Protein AF-A0A2N7YLY5-F1 (afdb_monomer)

pLDDT: mean 91.02, std 7.28, range [43.31, 96.06]

Solvent-accessible surface area (backbone atoms only — not comparable to full-atom values): 5440 Å² total; per-residue (Å²): 89,12,25,44,55,91,45,40,65,61,50,54,52,46,53,52,55,46,28,53,77,50,72,49,82,67,73,47,72,49,69,55,76,67,44,80,38,78,87,44,92,73,58,46,49,31,28,36,42,49,76,46,80,65,53,82,39,96,83,72,39,61,45,75,66,55,44,52,30,58,68,46,38,61,62,52,42,54,55,52,33,56,76,70,72,55,57,78,72,37,80,82,130

Foldseek 3Di:
DKFAPVCVVVLVVLLVVLCVVLVQDDKDKDKDDWDWDVVDVNTGIIIDIDIDGFAPDPVRHHDPSRVVSVVCSVVVSVVVCVVVVIDDPDDDD

Structure (mmCIF, N/CA/C/O backbone):
data_AF-A0A2N7YLY5-F1
#
_entry.id   AF-A0A2N7YLY5-F1
#
loop_
_atom_site.group_PDB
_atom_site.id
_atom_site.type_symbol
_atom_site.label_atom_id
_atom_site.label_alt_id
_atom_site.label_comp_id
_atom_site.label_asym_id
_atom_site.label_entity_id
_atom_site.label_seq_id
_atom_site.pdbx_PDB_ins_code
_atom_site.Cartn_x
_atom_site.Cartn_y
_atom_site.Cartn_z
_atom_site.occupancy
_atom_site.B_iso_or_equiv
_atom_site.auth_seq_id
_atom_site.auth_comp_id
_atom_site.auth_asym_id
_atom_site.auth_atom_id
_atom_site.pdbx_PDB_model_num
ATOM 1 N N . MET A 1 1 ? 2.760 5.240 -3.833 1.00 90.00 1 MET A N 1
ATOM 2 C CA . MET A 1 1 ? 4.017 4.482 -4.058 1.00 90.00 1 MET A CA 1
ATOM 3 C C . MET A 1 1 ? 4.046 3.975 -5.495 1.00 90.00 1 MET A C 1
ATOM 5 O O . MET A 1 1 ? 2.984 3.885 -6.094 1.00 90.00 1 MET A O 1
ATOM 9 N N . GLY A 1 2 ? 5.205 3.639 -6.058 1.00 92.81 2 GLY A N 1
ATOM 10 C CA . GLY A 1 2 ? 5.305 2.940 -7.345 1.00 92.81 2 GLY A CA 1
ATOM 11 C C . GLY A 1 2 ? 6.040 1.618 -7.172 1.00 92.81 2 GLY A C 1
ATOM 12 O O . GLY A 1 2 ? 7.064 1.582 -6.501 1.00 92.81 2 GLY A O 1
ATOM 13 N N . VAL A 1 3 ? 5.530 0.532 -7.741 1.00 94.94 3 VAL A N 1
ATOM 14 C CA . VAL A 1 3 ? 6.189 -0.786 -7.692 1.00 94.94 3 VAL A CA 1
ATOM 15 C C . VAL A 1 3 ? 6.480 -1.284 -9.095 1.00 94.94 3 VAL A C 1
ATOM 17 O O . VAL A 1 3 ? 5.875 -0.815 -10.058 1.00 94.94 3 VAL A O 1
ATOM 20 N N . ARG A 1 4 ? 7.398 -2.241 -9.217 1.00 95.00 4 ARG A N 1
ATOM 21 C CA . ARG A 1 4 ? 7.599 -2.966 -10.471 1.00 95.00 4 ARG A CA 1
ATOM 22 C C . ARG A 1 4 ? 6.295 -3.635 -10.903 1.00 95.00 4 ARG A C 1
ATOM 24 O O . ARG A 1 4 ? 5.531 -4.097 -10.057 1.00 95.00 4 ARG A O 1
ATOM 31 N N . GLU A 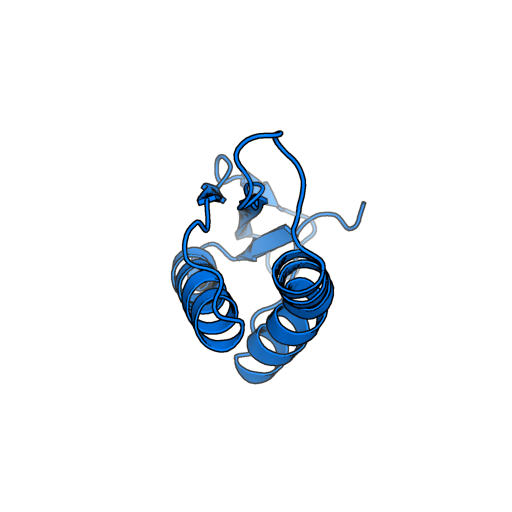1 5 ? 6.042 -3.687 -12.206 1.00 94.19 5 GLU A N 1
ATOM 32 C CA . GLU A 1 5 ? 4.823 -4.294 -12.752 1.00 94.19 5 GLU A CA 1
ATOM 33 C C . GLU A 1 5 ? 4.628 -5.746 -12.287 1.00 94.19 5 GLU A C 1
ATOM 35 O O . GLU A 1 5 ? 3.512 -6.116 -11.923 1.00 94.19 5 GLU A O 1
ATOM 40 N N . GLU A 1 6 ? 5.705 -6.533 -12.181 1.00 94.06 6 GLU A N 1
ATOM 41 C CA . GLU A 1 6 ? 5.652 -7.906 -11.663 1.00 94.06 6 GLU A CA 1
ATOM 42 C C .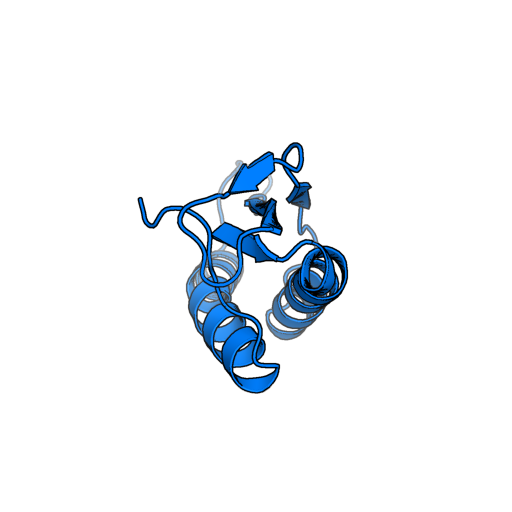 GLU A 1 6 ? 5.193 -8.011 -10.196 1.00 94.06 6 GLU A C 1
ATOM 44 O O . GLU A 1 6 ? 4.620 -9.026 -9.800 1.00 94.06 6 GLU A O 1
ATOM 49 N N . ASP A 1 7 ? 5.386 -6.955 -9.403 1.00 96.06 7 ASP A N 1
ATOM 50 C CA . ASP A 1 7 ? 5.018 -6.909 -7.987 1.00 96.06 7 ASP A CA 1
ATOM 51 C C . ASP A 1 7 ? 3.646 -6.258 -7.750 1.00 96.06 7 ASP A C 1
ATOM 53 O O . ASP A 1 7 ? 3.145 -6.278 -6.623 1.00 96.06 7 ASP A O 1
ATOM 57 N N . ALA A 1 8 ? 3.012 -5.679 -8.776 1.00 94.56 8 ALA A N 1
ATOM 58 C CA . ALA A 1 8 ? 1.824 -4.839 -8.617 1.00 94.56 8 ALA A CA 1
ATOM 59 C C . ALA A 1 8 ? 0.644 -5.581 -7.973 1.00 94.56 8 ALA A C 1
ATOM 61 O O . ALA A 1 8 ? 0.120 -5.137 -6.950 1.00 94.56 8 ALA A O 1
ATOM 62 N N . TYR A 1 9 ? 0.263 -6.741 -8.517 1.00 93.12 9 TYR A N 1
ATOM 63 C CA . TYR A 1 9 ? -0.838 -7.542 -7.970 1.00 93.12 9 TYR A CA 1
ATOM 64 C C . TYR A 1 9 ? -0.538 -8.049 -6.562 1.00 93.12 9 TYR A C 1
ATOM 66 O O . TYR A 1 9 ? -1.369 -7.925 -5.670 1.00 93.12 9 TYR A O 1
ATOM 74 N N . ARG A 1 10 ? 0.691 -8.517 -6.327 1.00 95.50 10 ARG A N 1
ATOM 75 C CA . ARG A 1 10 ? 1.112 -8.972 -5.000 1.00 95.50 10 ARG A CA 1
ATOM 76 C C . ARG A 1 10 ? 1.094 -7.836 -3.976 1.00 95.50 10 ARG A C 1
ATOM 78 O O . ARG A 1 10 ? 0.784 -8.058 -2.814 1.00 95.50 10 ARG A O 1
ATOM 85 N N . THR A 1 11 ? 1.415 -6.617 -4.397 1.00 95.88 11 THR A N 1
ATOM 86 C CA . THR A 1 11 ? 1.342 -5.428 -3.539 1.00 95.88 11 THR A CA 1
ATOM 87 C C . THR A 1 11 ? -0.106 -5.086 -3.189 1.00 95.88 11 THR A C 1
ATOM 89 O O . THR A 1 11 ? -0.381 -4.734 -2.044 1.00 95.88 11 THR A O 1
ATOM 92 N N . LEU A 1 12 ? -1.038 -5.229 -4.138 1.00 94.75 12 LEU A N 1
ATOM 93 C CA . LEU A 1 12 ? -2.471 -5.051 -3.883 1.00 94.75 12 LEU A CA 1
ATOM 94 C C . LEU A 1 12 ? -3.005 -6.089 -2.890 1.00 94.75 12 LEU A C 1
ATOM 96 O O . LEU A 1 12 ? -3.715 -5.709 -1.963 1.00 94.75 12 LEU A O 1
ATOM 100 N N . ASP A 1 13 ? -2.609 -7.358 -3.016 1.00 94.75 13 ASP A N 1
ATOM 101 C CA . ASP A 1 13 ? -2.969 -8.401 -2.044 1.00 94.75 13 ASP A CA 1
ATOM 102 C C . ASP A 1 13 ? -2.486 -8.027 -0.635 1.00 94.75 13 ASP A C 1
ATOM 104 O O . ASP A 1 13 ? -3.239 -8.097 0.334 1.00 94.75 13 ASP A O 1
ATOM 108 N N . VAL A 1 14 ? -1.257 -7.511 -0.522 1.00 95.81 14 VAL A N 1
ATOM 109 C CA . VAL A 1 14 ? -0.713 -7.032 0.756 1.00 95.81 14 VAL 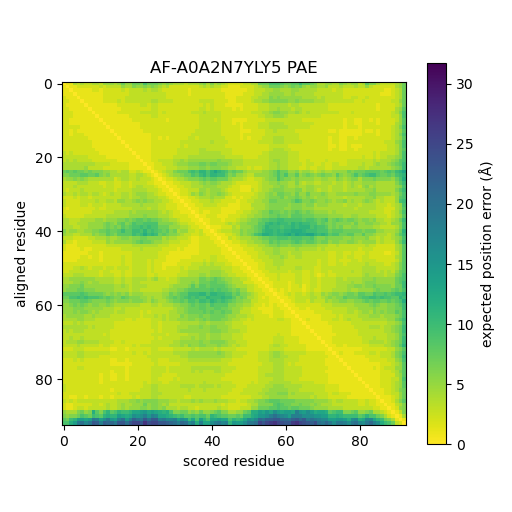A CA 1
ATOM 110 C C . VAL A 1 14 ? -1.521 -5.863 1.325 1.00 95.81 14 VAL A C 1
ATOM 112 O O . VAL A 1 14 ? -1.663 -5.769 2.545 1.00 95.81 14 VAL A O 1
ATOM 115 N N . PHE A 1 15 ? -2.069 -4.975 0.488 1.00 95.12 15 PHE A N 1
ATOM 116 C CA . PHE A 1 15 ? -2.939 -3.904 0.979 1.00 95.12 15 PHE A CA 1
ATOM 117 C C . PHE A 1 15 ? -4.175 -4.487 1.675 1.00 95.12 15 PHE A C 1
ATOM 119 O O . PHE A 1 15 ? -4.537 -4.016 2.754 1.00 95.12 15 PHE A O 1
ATOM 126 N N . PHE A 1 16 ? -4.788 -5.522 1.098 1.00 94.50 16 PHE A N 1
ATOM 127 C CA . PHE A 1 16 ? -5.937 -6.200 1.698 1.00 94.50 16 PHE A CA 1
ATOM 128 C C . P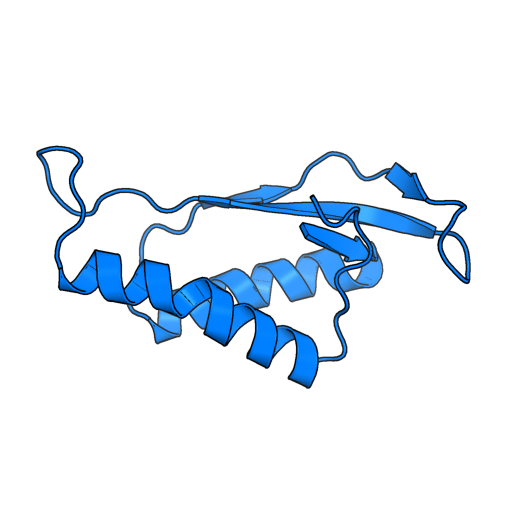HE A 1 16 ? -5.561 -6.985 2.959 1.00 94.50 16 PHE A C 1
ATOM 130 O O . PHE A 1 16 ? -6.232 -6.814 3.974 1.00 94.50 16 PHE A O 1
ATOM 137 N N . ASP A 1 17 ? -4.461 -7.744 2.948 1.00 94.69 17 ASP A N 1
ATOM 138 C CA . ASP A 1 17 ? -3.976 -8.490 4.122 1.00 94.69 17 ASP A CA 1
ATOM 139 C C . ASP A 1 17 ? -3.745 -7.562 5.326 1.00 94.69 17 ASP A C 1
ATOM 141 O O . ASP A 1 17 ? -4.149 -7.843 6.458 1.00 94.69 17 ASP A O 1
ATOM 145 N N . VAL A 1 18 ? -3.083 -6.424 5.090 1.00 95.69 18 VAL A N 1
ATOM 146 C CA . VAL A 1 18 ? -2.794 -5.448 6.147 1.00 95.69 18 VAL A CA 1
ATOM 147 C C . VAL A 1 18 ? -4.078 -4.751 6.593 1.00 95.69 18 VAL A C 1
ATOM 149 O O . VAL A 1 18 ? -4.258 -4.521 7.789 1.00 95.69 18 VAL A O 1
ATOM 152 N N . ALA A 1 19 ? -4.998 -4.436 5.680 1.00 93.44 19 ALA A N 1
ATOM 153 C CA . ALA A 1 19 ? -6.292 -3.866 6.045 1.00 93.44 19 ALA A CA 1
ATOM 154 C C . ALA A 1 19 ? -7.089 -4.820 6.948 1.00 93.44 19 ALA A C 1
ATOM 156 O O . ALA A 1 19 ? -7.552 -4.406 8.015 1.00 93.44 19 ALA A O 1
ATOM 157 N N . GLU A 1 20 ? -7.166 -6.100 6.579 1.00 92.62 20 GLU A N 1
ATOM 158 C CA . GLU A 1 20 ? -7.849 -7.140 7.348 1.00 92.62 20 GLU A CA 1
ATOM 159 C C . GLU A 1 20 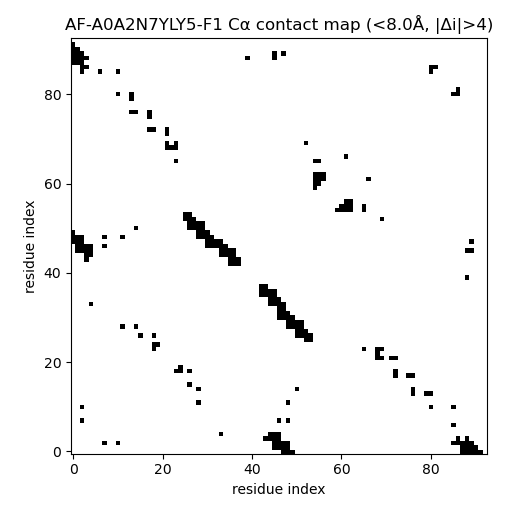? -7.238 -7.296 8.747 1.00 92.62 20 GLU A C 1
ATOM 161 O O . GLU A 1 20 ? -7.963 -7.254 9.745 1.00 92.62 20 GLU A O 1
ATOM 166 N N . ALA A 1 21 ? -5.905 -7.359 8.848 1.00 93.12 21 ALA A N 1
ATOM 167 C CA . ALA A 1 21 ? -5.198 -7.453 10.127 1.00 93.12 21 ALA A CA 1
ATOM 168 C C . ALA A 1 21 ? -5.465 -6.260 11.068 1.00 93.12 21 ALA A C 1
ATOM 170 O O . ALA A 1 21 ? -5.377 -6.398 12.289 1.00 93.12 21 ALA A O 1
ATOM 171 N N . ASN A 1 22 ? -5.816 -5.094 10.516 1.00 90.25 22 ASN A N 1
ATOM 172 C CA . ASN A 1 22 ? -6.171 -3.894 11.278 1.00 90.25 22 ASN A CA 1
ATOM 173 C C . ASN A 1 22 ? -7.689 -3.704 11.451 1.00 90.25 22 ASN A C 1
ATOM 175 O O . ASN A 1 22 ? -8.113 -2.701 12.028 1.00 90.25 22 ASN A O 1
ATOM 179 N N . GLY A 1 23 ? -8.517 -4.639 10.974 1.00 89.88 23 GLY A N 1
ATOM 180 C CA . GLY A 1 23 ? -9.978 -4.540 11.038 1.00 89.88 23 GLY A CA 1
ATOM 181 C C . GLY A 1 23 ? -10.571 -3.458 10.128 1.00 89.88 23 GLY A C 1
ATOM 182 O O . GLY A 1 23 ? -11.683 -2.987 10.375 1.00 89.88 23 GLY A O 1
ATOM 183 N N . ILE A 1 24 ? -9.840 -3.041 9.093 1.00 90.44 24 ILE A N 1
ATOM 184 C CA . ILE A 1 24 ? -10.282 -2.073 8.087 1.00 90.44 24 ILE A CA 1
ATOM 185 C C . ILE A 1 24 ? -11.069 -2.832 7.018 1.00 90.44 24 ILE A C 1
ATOM 187 O O . ILE A 1 24 ? -10.508 -3.651 6.297 1.00 90.44 24 ILE A O 1
ATOM 191 N N . LYS A 1 25 ? -12.373 -2.562 6.919 1.00 82.75 25 LYS A N 1
ATOM 192 C CA . LYS A 1 25 ? -13.268 -3.253 5.974 1.00 82.75 25 LYS A CA 1
ATOM 193 C C . LYS A 1 25 ? -13.383 -2.544 4.627 1.00 82.75 25 LYS A C 1
ATOM 195 O O . LYS A 1 25 ? -13.460 -3.200 3.597 1.00 82.75 25 LYS A O 1
ATOM 200 N N . ASP A 1 26 ? -13.353 -1.215 4.641 1.00 80.88 26 ASP A N 1
ATOM 201 C CA . ASP A 1 26 ? -13.605 -0.388 3.461 1.00 80.88 26 ASP A CA 1
ATOM 202 C C . ASP A 1 26 ? -12.298 0.171 2.896 1.00 80.88 26 ASP A C 1
ATOM 204 O O . ASP A 1 26 ? -12.016 1.372 2.946 1.00 80.88 26 ASP A O 1
ATOM 208 N N . LEU A 1 27 ? -11.474 -0.739 2.380 1.00 87.50 27 LEU A N 1
ATOM 209 C CA . LEU A 1 27 ? -10.248 -0.398 1.674 1.00 87.50 27 LEU A CA 1
ATOM 210 C C . LEU A 1 27 ? -10.558 -0.086 0.209 1.00 87.50 27 LEU A C 1
ATOM 212 O O . LEU A 1 27 ? -11.151 -0.908 -0.487 1.00 87.50 27 LEU A O 1
ATOM 216 N N . ASN A 1 28 ? -10.113 1.069 -0.282 1.00 90.06 28 ASN A N 1
ATOM 217 C CA . ASN A 1 28 ? -10.244 1.423 -1.692 1.00 90.06 28 ASN A CA 1
ATOM 218 C C . ASN A 1 28 ? -8.857 1.559 -2.339 1.00 90.06 28 ASN A C 1
ATOM 220 O O . ASN A 1 28 ? -8.311 2.670 -2.383 1.00 90.06 28 ASN A O 1
ATOM 224 N N . PRO A 1 29 ? -8.243 0.445 -2.780 1.00 92.00 29 PRO A N 1
ATOM 225 C CA . PRO A 1 29 ? -6.993 0.501 -3.514 1.00 92.00 29 PRO A CA 1
ATOM 226 C C . PRO A 1 29 ? -7.223 1.025 -4.932 1.00 92.00 29 PRO A C 1
ATOM 228 O O . PRO A 1 29 ? -8.255 0.789 -5.556 1.00 92.00 29 PRO A O 1
ATOM 231 N N . SER A 1 30 ? -6.228 1.725 -5.453 1.00 91.00 30 SER A N 1
ATOM 232 C CA . SER A 1 30 ? -6.206 2.225 -6.818 1.00 91.00 30 SER A CA 1
ATOM 233 C C . SER A 1 30 ? -4.827 2.001 -7.413 1.00 91.00 30 SER A C 1
ATOM 235 O O . SER A 1 30 ? -3.810 2.029 -6.715 1.00 91.00 30 SER A O 1
ATOM 237 N N . HIS A 1 31 ? -4.800 1.794 -8.722 1.00 92.00 31 HIS A N 1
ATOM 238 C CA . HIS A 1 31 ? -3.571 1.776 -9.486 1.00 92.00 31 HIS A CA 1
ATOM 239 C C . HIS A 1 31 ? -3.642 2.814 -10.605 1.00 92.00 31 HIS A C 1
ATOM 241 O O . HIS A 1 31 ? -4.660 2.992 -11.278 1.00 92.00 31 HIS A O 1
ATOM 247 N N . GLY A 1 32 ? -2.536 3.521 -10.798 1.00 90.38 32 GLY A N 1
ATOM 248 C CA . GLY A 1 32 ? -2.349 4.417 -11.924 1.00 90.38 32 GLY A CA 1
ATOM 249 C C . GLY A 1 32 ? -2.120 3.648 -13.223 1.00 90.38 32 GLY A C 1
ATOM 250 O O . GLY A 1 32 ? -2.111 2.414 -13.270 1.00 90.38 32 GLY A O 1
ATOM 251 N N . ARG A 1 33 ? -1.902 4.400 -14.304 1.00 92.31 33 ARG A N 1
ATOM 252 C CA . ARG A 1 33 ? -1.419 3.812 -15.555 1.00 92.31 33 ARG A CA 1
ATOM 253 C C . ARG A 1 33 ? 0.043 3.392 -15.376 1.00 92.31 33 ARG A C 1
ATOM 255 O O . ARG A 1 33 ? 0.820 4.217 -14.888 1.00 92.31 33 ARG A O 1
ATOM 262 N N . PRO A 1 34 ? 0.421 2.167 -15.778 1.00 93.25 34 PRO A N 1
ATOM 263 C CA . PRO A 1 34 ? 1.821 1.779 -15.826 1.00 93.25 34 PRO A CA 1
ATOM 264 C C . PRO A 1 34 ? 2.618 2.737 -16.716 1.00 93.25 34 PRO A C 1
ATOM 266 O O . PRO A 1 34 ? 2.112 3.203 -17.742 1.00 93.25 34 PRO A O 1
ATOM 269 N N . TYR A 1 35 ? 3.858 3.021 -16.335 1.00 93.62 35 TYR A N 1
ATOM 270 C CA . TYR A 1 35 ? 4.788 3.817 -17.131 1.00 93.62 35 TYR A CA 1
ATOM 271 C C . TYR A 1 35 ? 6.183 3.191 -17.109 1.00 93.62 35 TYR A C 1
ATOM 273 O O . TYR A 1 35 ? 6.568 2.546 -16.137 1.00 93.62 35 TYR A O 1
ATOM 281 N N . LEU A 1 36 ? 6.941 3.372 -18.190 1.00 94.12 36 LEU A N 1
ATOM 282 C CA . LEU A 1 36 ? 8.332 2.933 -18.258 1.00 94.12 36 LEU A CA 1
ATOM 283 C C . LEU A 1 36 ? 9.219 3.922 -17.493 1.00 94.12 36 LEU A C 1
ATOM 285 O O . LEU A 1 36 ? 9.244 5.107 -17.832 1.00 94.12 36 LEU A O 1
ATOM 289 N N . ASP A 1 37 ? 9.979 3.430 -16.517 1.00 91.38 37 ASP A N 1
ATOM 290 C CA . ASP A 1 37 ? 11.007 4.202 -15.823 1.00 91.38 37 ASP A CA 1
ATOM 291 C C . ASP A 1 37 ? 12.409 3.749 -16.262 1.00 91.38 37 ASP A C 1
ATOM 293 O O . ASP A 1 37 ? 12.839 2.618 -16.011 1.00 91.38 37 ASP A O 1
ATOM 297 N N . ASN A 1 38 ? 13.122 4.656 -16.935 1.00 91.25 38 ASN A N 1
ATOM 298 C CA . ASN A 1 38 ? 14.481 4.430 -17.431 1.00 91.25 38 ASN A CA 1
ATOM 299 C C . ASN A 1 38 ? 15.570 4.712 -16.385 1.00 91.25 38 ASN A C 1
ATOM 301 O O . ASN A 1 38 ? 16.726 4.370 -16.623 1.00 91.25 38 ASN A O 1
ATOM 305 N N . ASN A 1 39 ? 15.225 5.325 -15.249 1.00 88.88 39 ASN A N 1
ATOM 306 C CA . ASN A 1 39 ? 16.166 5.600 -14.162 1.00 88.88 39 ASN A CA 1
ATOM 307 C C . ASN A 1 39 ? 16.326 4.399 -13.217 1.00 88.88 39 ASN A C 1
ATOM 309 O O . ASN A 1 39 ? 17.235 4.377 -12.387 1.00 88.88 39 ASN A O 1
ATOM 313 N N . LEU A 1 40 ? 15.461 3.389 -13.341 1.00 87.12 40 LEU A N 1
ATOM 314 C CA . LEU A 1 40 ? 15.605 2.133 -12.620 1.00 87.12 40 LEU A CA 1
ATOM 315 C C . LEU A 1 40 ? 16.770 1.305 -13.162 1.00 87.12 40 LEU A C 1
ATOM 317 O O . LEU A 1 40 ? 17.098 1.347 -14.345 1.00 87.12 40 LEU A O 1
ATOM 321 N N . ASN A 1 41 ? 17.363 0.486 -12.293 1.00 86.06 41 ASN A N 1
ATOM 322 C CA . ASN A 1 41 ? 18.393 -0.473 -12.676 1.00 86.06 41 ASN A CA 1
ATOM 323 C C . ASN A 1 41 ? 17.928 -1.911 -12.373 1.00 86.06 41 ASN A C 1
ATOM 325 O O . ASN A 1 41 ? 17.897 -2.289 -11.197 1.00 86.06 41 ASN A O 1
ATOM 329 N N . PRO A 1 42 ? 17.534 -2.709 -13.386 1.00 89.38 42 PRO A N 1
ATOM 330 C CA . PRO A 1 42 ? 17.403 -2.348 -14.807 1.00 89.38 42 PRO A CA 1
ATOM 331 C C . PRO A 1 42 ? 16.168 -1.462 -15.084 1.00 89.38 42 PRO A C 1
ATOM 333 O O . PRO A 1 42 ? 15.246 -1.464 -14.260 1.00 89.38 42 PRO A O 1
ATOM 336 N N . PRO A 1 43 ? 16.094 -0.756 -16.229 1.00 91.94 43 PRO A N 1
ATOM 337 C CA . PRO A 1 43 ? 14.879 -0.067 -16.670 1.00 91.94 43 PRO A CA 1
ATOM 338 C C . PRO A 1 43 ? 13.667 -1.001 -16.697 1.00 91.94 43 PRO A C 1
ATOM 340 O O . PRO A 1 43 ? 13.814 -2.201 -16.939 1.00 91.94 43 PRO A O 1
ATOM 343 N N . GLY A 1 44 ? 12.465 -0.483 -16.448 1.00 92.69 44 GLY A N 1
ATOM 344 C CA . GLY A 1 44 ? 11.261 -1.312 -16.518 1.00 92.69 44 GLY A CA 1
ATOM 345 C C . GLY A 1 44 ? 9.969 -0.585 -16.180 1.00 92.69 44 GLY A C 1
ATOM 346 O O . GLY A 1 44 ? 9.970 0.598 -15.845 1.00 92.69 44 GLY A O 1
ATOM 347 N N . ASN A 1 45 ? 8.861 -1.313 -16.296 1.00 94.75 45 ASN A N 1
ATOM 348 C CA . ASN A 1 45 ? 7.535 -0.773 -16.039 1.00 94.75 45 ASN A CA 1
ATOM 349 C C . ASN A 1 45 ? 7.289 -0.620 -14.537 1.00 94.75 45 ASN A C 1
ATOM 351 O O . ASN A 1 45 ? 7.541 -1.534 -13.745 1.00 94.75 45 ASN A O 1
ATOM 355 N N . VAL A 1 46 ? 6.761 0.541 -14.171 1.00 94.81 46 VAL A N 1
ATOM 356 C CA . VAL A 1 46 ? 6.335 0.889 -12.821 1.00 94.81 46 VAL A CA 1
ATOM 357 C C . VAL A 1 46 ? 4.833 1.102 -12.825 1.00 94.81 46 VAL A C 1
ATOM 359 O O . VAL A 1 46 ? 4.289 1.788 -13.691 1.00 94.81 46 VAL A O 1
ATOM 362 N N . VAL A 1 47 ? 4.164 0.538 -11.827 1.00 95.88 47 VAL A N 1
ATOM 363 C CA . VAL A 1 47 ? 2.741 0.731 -11.573 1.00 95.88 47 VAL A CA 1
ATOM 364 C C . VAL A 1 47 ? 2.596 1.623 -10.339 1.00 95.88 47 VAL A C 1
ATOM 366 O O . VAL A 1 47 ? 2.980 1.207 -9.240 1.00 95.88 47 VAL A O 1
ATOM 369 N N . PRO A 1 48 ? 2.063 2.852 -10.478 1.00 95.06 48 PRO A N 1
ATOM 370 C CA . PRO A 1 48 ? 1.677 3.658 -9.328 1.00 95.06 48 PRO A CA 1
ATOM 371 C C . PRO A 1 48 ? 0.552 2.957 -8.568 1.00 95.06 48 PRO A C 1
ATOM 373 O O . PRO A 1 48 ? -0.460 2.610 -9.170 1.00 95.06 48 PRO A O 1
ATOM 376 N N . LEU A 1 49 ? 0.699 2.794 -7.259 1.00 94.50 49 LEU A N 1
ATOM 377 C CA . LEU A 1 49 ? -0.312 2.241 -6.364 1.00 94.50 49 LEU A CA 1
ATOM 378 C C . LEU A 1 49 ? -0.631 3.241 -5.251 1.00 94.50 49 LEU A C 1
ATOM 380 O O . LEU A 1 49 ? 0.270 3.847 -4.650 1.00 94.50 49 LEU A O 1
ATOM 384 N N . SER A 1 50 ? -1.919 3.387 -4.959 1.00 92.31 50 SER A N 1
ATOM 385 C CA . SER A 1 50 ? -2.434 4.171 -3.841 1.00 92.31 50 SER A CA 1
ATOM 386 C C . SER A 1 50 ? -3.558 3.425 -3.130 1.00 92.31 50 SER A C 1
ATOM 388 O O . SER A 1 50 ? -4.162 2.495 -3.664 1.00 92.31 50 SER A O 1
ATOM 390 N N . VAL A 1 51 ? -3.831 3.828 -1.895 1.00 92.06 51 VAL A N 1
ATOM 391 C CA . VAL A 1 51 ? -4.928 3.286 -1.102 1.00 92.06 51 VAL A CA 1
ATOM 392 C C . VAL A 1 51 ? -5.614 4.412 -0.353 1.00 92.06 51 VAL A C 1
ATOM 394 O O . VAL A 1 51 ? -4.958 5.297 0.194 1.00 92.06 51 VAL A O 1
ATOM 397 N N . HIS A 1 52 ? -6.942 4.398 -0.374 1.00 90.81 52 HIS A N 1
ATOM 398 C CA . HIS A 1 52 ? -7.770 5.376 0.311 1.00 90.81 52 HIS A CA 1
ATOM 399 C C . HIS A 1 52 ? -8.615 4.678 1.374 1.00 90.81 52 HIS A C 1
ATOM 401 O O . HIS A 1 52 ? -9.172 3.605 1.134 1.00 90.81 52 HIS A O 1
ATOM 407 N N . PHE A 1 53 ? -8.728 5.327 2.529 1.00 90.56 53 PHE A N 1
ATOM 408 C CA . PHE A 1 53 ? -9.584 4.910 3.633 1.00 90.56 53 PHE A CA 1
ATOM 409 C C . PHE A 1 53 ? -10.812 5.809 3.670 1.00 90.56 53 PHE A C 1
ATOM 411 O O . PHE A 1 53 ? -10.725 7.000 3.357 1.00 90.56 53 PHE A O 1
ATOM 418 N N . ARG A 1 54 ? -11.961 5.234 4.019 1.00 89.31 54 ARG A N 1
ATOM 419 C CA . ARG A 1 54 ? -13.188 5.993 4.251 1.00 89.31 54 ARG A CA 1
ATOM 420 C C . ARG A 1 54 ? -13.433 6.124 5.752 1.00 89.31 54 ARG A C 1
ATOM 422 O O . ARG A 1 54 ? -13.157 5.171 6.472 1.00 89.31 54 ARG A O 1
ATOM 429 N N . PRO A 1 55 ? -13.965 7.262 6.220 1.00 90.38 55 PRO A N 1
ATOM 430 C CA . PRO A 1 55 ? -14.486 7.373 7.575 1.00 90.38 55 PRO A CA 1
ATOM 431 C C . PRO A 1 55 ? -15.529 6.284 7.869 1.00 90.38 55 PRO A C 1
ATOM 433 O O . PRO A 1 55 ? -16.321 5.930 6.998 1.00 90.38 55 PRO A O 1
ATOM 436 N N . ASP A 1 56 ? -15.545 5.769 9.099 1.00 89.62 56 ASP A N 1
ATOM 437 C CA . ASP A 1 56 ? -16.468 4.714 9.541 1.00 89.62 56 ASP A CA 1
ATOM 438 C C . ASP A 1 56 ? -17.740 5.258 10.210 1.00 89.62 56 ASP A C 1
ATOM 440 O O . ASP A 1 56 ? -18.659 4.494 10.516 1.00 89.62 56 ASP A O 1
ATOM 444 N N . ARG A 1 57 ? -17.810 6.571 10.463 1.00 89.88 57 ARG A N 1
ATOM 445 C CA . ARG A 1 57 ? -18.961 7.211 11.109 1.00 89.88 57 ARG A CA 1
ATOM 446 C C . ARG A 1 57 ? -19.866 7.935 10.106 1.00 89.88 57 ARG A C 1
ATOM 448 O O . ARG A 1 57 ? -19.381 8.425 9.090 1.00 89.88 57 ARG A O 1
ATOM 455 N N . PRO A 1 58 ? -21.171 8.088 10.415 1.00 91.81 58 PRO A N 1
ATOM 456 C CA . PRO A 1 58 ? -22.125 8.792 9.549 1.00 91.81 58 PRO A CA 1
ATOM 457 C C . PRO A 1 58 ? -21.865 10.296 9.377 1.00 91.81 58 PRO A C 1
ATOM 459 O O . PRO A 1 58 ? -22.483 10.914 8.520 1.00 91.81 58 PRO A O 1
ATOM 462 N N . ASP A 1 59 ? -21.020 10.892 10.221 1.00 94.31 59 ASP A N 1
ATOM 463 C CA . ASP A 1 59 ? -20.649 12.312 10.188 1.00 94.31 59 ASP A CA 1
ATOM 464 C C . ASP A 1 59 ? -19.375 12.575 9.365 1.00 94.31 59 ASP A C 1
ATOM 466 O O . ASP A 1 59 ? -18.745 13.618 9.522 1.00 94.31 59 ASP A O 1
ATOM 470 N N . ASP A 1 60 ? -18.978 11.615 8.525 1.00 90.12 60 ASP A N 1
ATOM 471 C CA . ASP A 1 60 ? -17.744 11.630 7.735 1.00 90.12 60 ASP A CA 1
ATOM 472 C C . ASP A 1 60 ? -16.461 11.755 8.587 1.00 90.12 60 ASP A C 1
ATOM 474 O O . ASP A 1 60 ? -15.409 12.176 8.098 1.00 90.12 60 ASP A O 1
ATOM 478 N N . THR A 1 61 ? -16.504 11.345 9.865 1.00 92.44 61 THR A N 1
ATOM 479 C CA . THR A 1 61 ? -15.324 11.306 10.746 1.00 92.44 61 THR A CA 1
ATOM 480 C C . THR A 1 61 ? -14.829 9.893 11.046 1.00 92.44 61 THR A C 1
ATOM 482 O O . THR A 1 61 ? -15.558 8.903 10.983 1.00 92.44 61 THR A O 1
ATOM 485 N N . TYR A 1 62 ? -13.548 9.787 11.393 1.00 91.44 62 TYR A N 1
ATOM 486 C CA . TYR A 1 62 ? -12.958 8.531 11.843 1.00 91.44 62 TYR A CA 1
ATOM 487 C C . TYR A 1 62 ? -13.252 8.317 13.329 1.00 91.44 62 TYR A C 1
ATOM 489 O O . TYR A 1 62 ? -13.005 9.196 14.162 1.00 91.44 62 TYR A O 1
ATOM 497 N N . SER A 1 63 ? -13.710 7.126 13.703 1.00 93.31 63 SER A N 1
ATOM 498 C CA . SER A 1 63 ? -13.678 6.714 15.102 1.00 93.31 63 SER A CA 1
ATOM 499 C C . SER A 1 63 ? -12.232 6.596 15.598 1.00 93.31 63 SER A C 1
ATOM 501 O O . SER A 1 63 ? -11.339 6.278 14.816 1.00 93.31 63 SER A O 1
ATOM 503 N N . PRO A 1 64 ? -11.950 6.808 16.899 1.00 94.06 64 PRO A N 1
ATOM 504 C CA . PRO A 1 64 ? -10.594 6.666 17.432 1.00 94.06 64 PRO A CA 1
ATOM 505 C C . PRO A 1 64 ? -9.953 5.305 17.129 1.00 94.06 64 PRO A C 1
ATOM 507 O O . PRO A 1 64 ? -8.752 5.230 16.877 1.00 94.06 64 PRO A O 1
ATOM 510 N N . GLY A 1 65 ? -10.754 4.232 17.132 1.00 92.75 65 GLY A N 1
ATOM 511 C CA . GLY A 1 65 ? -10.299 2.890 16.771 1.00 92.75 65 GLY A CA 1
ATOM 512 C C . GLY A 1 65 ? -9.926 2.787 15.295 1.00 92.75 65 GLY A C 1
ATOM 513 O O . GLY A 1 65 ? -8.834 2.318 14.976 1.00 92.75 65 GLY A O 1
ATOM 514 N N . HIS A 1 66 ? -10.788 3.287 14.406 1.00 92.19 66 HIS A N 1
ATOM 515 C CA . HIS A 1 66 ? -10.532 3.267 12.971 1.00 92.19 66 HIS A CA 1
ATOM 516 C C . HIS A 1 66 ? -9.365 4.184 12.579 1.00 92.19 66 HIS A C 1
ATOM 518 O O . HIS A 1 66 ? -8.486 3.775 11.828 1.00 92.19 66 HIS A O 1
ATOM 524 N N . LEU A 1 67 ? -9.264 5.373 13.177 1.00 92.56 67 LEU A N 1
ATOM 525 C CA . LEU A 1 67 ? -8.137 6.283 12.979 1.00 92.56 67 LEU A CA 1
ATOM 526 C C . LEU A 1 67 ? -6.807 5.643 13.396 1.00 92.56 67 LEU A C 1
ATOM 528 O O . LEU A 1 67 ? -5.815 5.741 12.680 1.00 92.56 67 LEU A O 1
ATOM 532 N N . LYS A 1 68 ? -6.780 4.950 14.542 1.00 93.50 68 LYS A N 1
ATOM 533 C CA . LYS A 1 68 ? -5.594 4.208 14.988 1.00 93.50 68 LYS A CA 1
ATOM 534 C C . LYS A 1 68 ? -5.225 3.097 13.999 1.00 93.50 68 LYS A C 1
ATOM 536 O O . LYS A 1 68 ? -4.043 2.917 13.723 1.00 93.50 68 LYS A O 1
ATOM 541 N N . ALA A 1 69 ? -6.212 2.375 13.468 1.00 92.88 69 ALA A N 1
ATOM 542 C CA . ALA A 1 69 ? -6.003 1.349 12.448 1.00 92.88 69 ALA A CA 1
ATOM 543 C C . ALA A 1 69 ? -5.402 1.941 11.159 1.00 92.88 69 ALA A C 1
ATOM 545 O O . ALA A 1 69 ? -4.378 1.450 10.688 1.00 92.88 69 ALA A O 1
ATOM 546 N N . VAL A 1 70 ? -5.968 3.039 10.647 1.00 91.38 70 VAL A N 1
ATOM 547 C CA . VAL A 1 70 ? -5.463 3.759 9.463 1.00 91.38 70 VAL A CA 1
ATOM 548 C C . VAL A 1 70 ? -4.038 4.272 9.686 1.00 91.38 70 VAL A C 1
ATOM 550 O O . VAL A 1 70 ? -3.168 4.057 8.846 1.00 91.38 70 VAL A O 1
ATOM 553 N N . ASN A 1 71 ? -3.754 4.871 10.844 1.00 91.38 71 ASN A N 1
ATOM 554 C CA . ASN A 1 71 ? -2.412 5.362 11.169 1.00 91.38 71 ASN A CA 1
ATOM 555 C C . ASN A 1 71 ? -1.375 4.230 11.270 1.00 91.38 71 ASN A C 1
ATOM 557 O O . ASN A 1 71 ? -0.206 4.430 10.946 1.00 91.38 71 ASN A O 1
ATOM 561 N N . ASN A 1 72 ? -1.787 3.035 11.701 1.00 92.75 72 ASN A N 1
ATOM 562 C CA . ASN A 1 72 ? -0.908 1.868 11.788 1.00 92.75 72 ASN A CA 1
ATOM 563 C C . ASN A 1 72 ? -0.711 1.151 10.446 1.00 92.75 72 ASN A C 1
ATOM 565 O O . ASN A 1 72 ? 0.280 0.431 10.291 1.00 92.75 72 ASN A O 1
ATOM 569 N N . PHE A 1 73 ? -1.628 1.340 9.494 1.00 93.94 73 PHE A N 1
ATOM 570 C CA . PHE A 1 73 ? -1.614 0.655 8.205 1.00 93.94 73 PHE A CA 1
ATOM 571 C C . PHE A 1 73 ? -0.298 0.876 7.457 1.00 93.94 73 PHE A C 1
ATOM 573 O O . PHE A 1 73 ? 0.330 -0.092 7.043 1.00 93.94 73 PHE A O 1
ATOM 580 N N . GLY A 1 74 ? 0.158 2.128 7.328 1.00 89.50 74 GLY A N 1
ATOM 581 C CA . GLY A 1 74 ? 1.370 2.455 6.565 1.00 89.50 74 GLY A CA 1
ATOM 582 C C . GLY A 1 74 ? 2.623 1.753 7.100 1.00 89.50 74 GLY A C 1
ATOM 583 O O . GLY A 1 74 ? 3.390 1.175 6.334 1.00 89.50 74 GLY A O 1
ATOM 584 N N . THR A 1 75 ? 2.786 1.723 8.424 1.00 91.75 75 THR A N 1
ATOM 585 C CA . THR A 1 75 ? 3.912 1.048 9.087 1.00 91.75 75 THR A CA 1
ATOM 586 C C . THR A 1 75 ? 3.882 -0.466 8.873 1.00 91.75 75 THR A C 1
ATOM 588 O O . THR A 1 75 ? 4.916 -1.081 8.616 1.00 91.75 75 THR A O 1
ATOM 591 N N . GLN A 1 76 ? 2.704 -1.087 8.972 1.00 94.50 76 GLN A N 1
ATOM 592 C CA . GLN A 1 76 ? 2.567 -2.531 8.764 1.00 94.50 76 GLN A CA 1
ATOM 593 C C . GLN A 1 76 ? 2.712 -2.919 7.292 1.00 94.50 76 GLN A C 1
ATOM 595 O O . GLN A 1 76 ? 3.322 -3.945 6.992 1.00 94.50 76 GLN A O 1
ATOM 600 N N . LEU A 1 77 ? 2.210 -2.079 6.386 1.00 94.31 77 LEU A N 1
ATOM 601 C CA . LEU A 1 77 ? 2.393 -2.230 4.951 1.00 94.31 77 LEU A CA 1
ATOM 602 C C . LEU A 1 77 ? 3.880 -2.219 4.594 1.00 94.31 77 LEU A C 1
ATOM 604 O O . LEU A 1 77 ? 4.359 -3.174 3.989 1.00 94.31 77 LEU A O 1
ATOM 608 N N . ASP A 1 78 ? 4.628 -1.202 5.023 1.00 92.31 78 ASP A N 1
ATOM 609 C CA . ASP A 1 78 ? 6.072 -1.116 4.774 1.00 92.31 78 ASP A CA 1
ATOM 610 C C . ASP A 1 78 ? 6.820 -2.353 5.306 1.00 92.31 78 ASP A C 1
ATOM 612 O O . ASP A 1 78 ? 7.615 -2.968 4.589 1.00 92.31 78 ASP A O 1
ATOM 616 N N . ALA A 1 79 ? 6.503 -2.790 6.529 1.00 94.12 79 ALA A N 1
ATOM 617 C CA . ALA A 1 79 ? 7.091 -3.995 7.106 1.00 94.12 79 ALA A CA 1
ATOM 618 C C . ALA A 1 79 ? 6.778 -5.256 6.277 1.00 94.12 79 ALA A C 1
ATOM 620 O O . ALA A 1 79 ? 7.665 -6.084 6.049 1.00 94.12 79 ALA A O 1
ATOM 621 N N . ARG A 1 80 ? 5.536 -5.406 5.799 1.00 95.00 80 ARG A N 1
ATOM 622 C CA . ARG A 1 80 ? 5.106 -6.568 5.012 1.00 95.00 80 ARG A CA 1
ATOM 623 C C . ARG A 1 80 ? 5.731 -6.579 3.619 1.00 95.00 80 ARG A C 1
ATOM 625 O O . ARG A 1 80 ? 6.200 -7.627 3.183 1.00 95.00 80 ARG A O 1
ATOM 632 N N . LEU A 1 81 ? 5.821 -5.431 2.952 1.00 94.69 81 LEU A N 1
ATOM 633 C CA . LEU A 1 81 ? 6.489 -5.312 1.652 1.00 94.69 81 LEU A CA 1
ATOM 634 C C . LEU A 1 81 ? 7.983 -5.642 1.755 1.00 94.69 81 LEU A C 1
ATOM 636 O O . LEU A 1 81 ? 8.491 -6.422 0.947 1.00 94.69 81 LEU A O 1
ATOM 640 N N . LYS A 1 82 ? 8.661 -5.163 2.808 1.00 94.12 82 LYS A N 1
ATOM 641 C CA . LYS A 1 82 ? 10.062 -5.516 3.099 1.00 94.12 82 LYS A CA 1
ATOM 642 C C . LYS A 1 82 ? 10.258 -7.022 3.280 1.00 94.12 82 LYS A C 1
ATOM 644 O O . LYS A 1 82 ? 11.190 -7.577 2.704 1.00 94.12 82 LYS A O 1
ATOM 649 N N . GLN A 1 83 ? 9.372 -7.701 4.014 1.00 95.06 83 GLN A N 1
ATOM 650 C CA . GLN A 1 83 ? 9.420 -9.166 4.173 1.00 95.06 83 GLN A CA 1
ATOM 651 C C . GLN A 1 83 ? 9.278 -9.917 2.841 1.00 95.06 83 GLN A C 1
ATOM 653 O O . GLN A 1 83 ? 9.844 -10.996 2.677 1.00 95.06 83 GLN A O 1
ATOM 658 N N . LEU A 1 84 ? 8.523 -9.357 1.894 1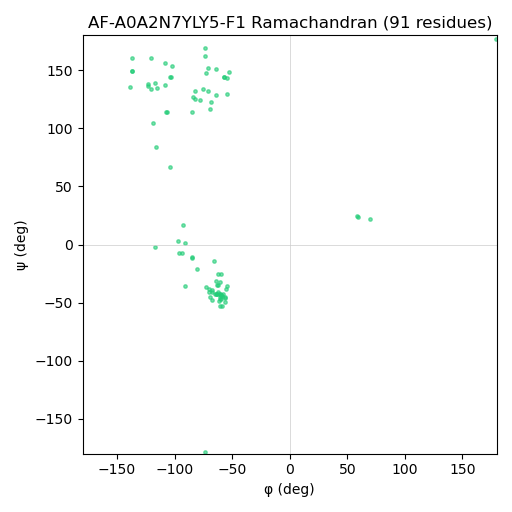.00 94.56 84 LEU A N 1
ATOM 659 C CA . LEU A 1 84 ? 8.264 -9.958 0.585 1.00 94.56 84 LEU A CA 1
ATOM 660 C C . LEU A 1 84 ? 9.288 -9.544 -0.482 1.00 94.56 84 LEU A C 1
ATOM 662 O O . LEU A 1 84 ? 9.184 -10.007 -1.616 1.00 94.56 84 LEU A O 1
ATOM 666 N N . ASN A 1 85 ? 10.285 -8.728 -0.115 1.00 94.81 85 ASN A N 1
ATOM 667 C CA . ASN A 1 85 ? 11.261 -8.095 -1.009 1.00 94.81 85 ASN A CA 1
ATOM 668 C C . ASN A 1 85 ? 10.643 -7.186 -2.085 1.00 94.81 85 ASN A C 1
ATOM 670 O O . ASN A 1 85 ? 11.288 -6.908 -3.094 1.00 94.81 85 ASN A O 1
ATOM 674 N N . ILE A 1 86 ? 9.433 -6.677 -1.849 1.00 94.31 86 ILE A N 1
ATOM 675 C CA . ILE A 1 86 ? 8.784 -5.706 -2.730 1.00 94.31 86 ILE A CA 1
ATOM 676 C C . ILE A 1 86 ? 9.319 -4.319 -2.380 1.00 94.31 86 ILE A C 1
ATOM 678 O O . ILE A 1 86 ? 9.272 -3.894 -1.224 1.00 94.31 86 ILE A O 1
ATOM 682 N N . ARG A 1 87 ? 9.840 -3.605 -3.379 1.00 90.31 87 ARG A N 1
ATOM 683 C CA . ARG A 1 87 ? 10.431 -2.274 -3.199 1.00 90.31 87 ARG A CA 1
ATOM 684 C C . ARG A 1 87 ? 9.534 -1.200 -3.797 1.00 90.31 87 ARG A C 1
ATOM 686 O O . ARG A 1 87 ? 9.056 -1.346 -4.920 1.00 90.31 87 ARG A O 1
ATOM 693 N N . ASN A 1 88 ? 9.379 -0.092 -3.075 1.00 90.00 88 ASN A N 1
ATOM 694 C CA . ASN A 1 88 ? 8.922 1.147 -3.689 1.00 90.00 88 ASN A CA 1
ATOM 695 C C . ASN A 1 88 ? 10.039 1.657 -4.613 1.00 90.00 88 ASN A C 1
ATOM 697 O O . ASN A 1 88 ? 11.145 1.934 -4.157 1.00 90.00 88 ASN A O 1
ATOM 701 N N . VAL A 1 89 ? 9.750 1.709 -5.906 1.00 89.38 89 VAL A N 1
ATOM 702 C CA . VAL A 1 89 ? 10.632 2.191 -6.975 1.00 89.38 89 VAL A CA 1
ATOM 703 C C . VAL A 1 89 ? 10.057 3.420 -7.682 1.00 89.38 89 VAL A C 1
ATOM 705 O O . VAL A 1 89 ? 10.685 3.949 -8.590 1.00 89.38 89 VAL A O 1
ATOM 708 N N . GLY A 1 90 ? 8.856 3.859 -7.298 1.00 76.94 90 GLY A N 1
ATOM 709 C CA . GLY A 1 90 ? 8.297 5.125 -7.759 1.00 76.94 90 GLY A CA 1
ATOM 710 C C . GLY A 1 90 ? 8.982 6.322 -7.096 1.00 76.94 90 GLY A C 1
ATOM 711 O O . GLY A 1 90 ? 9.716 6.138 -6.123 1.00 76.94 90 GLY A O 1
ATOM 712 N N . PRO A 1 91 ? 8.724 7.545 -7.586 1.00 67.00 91 PRO A N 1
ATOM 713 C CA . PRO A 1 91 ? 9.241 8.752 -6.957 1.00 67.00 91 PRO A CA 1
ATOM 714 C C . PRO A 1 91 ? 8.843 8.791 -5.475 1.00 67.00 91 PRO A C 1
ATOM 716 O O . PRO A 1 91 ? 7.677 8.570 -5.130 1.00 67.00 91 PRO A O 1
ATOM 719 N N . GLU A 1 92 ? 9.829 9.027 -4.610 1.00 58.38 92 GLU A N 1
ATOM 720 C CA . GLU A 1 92 ? 9.577 9.531 -3.262 1.00 58.38 92 GLU A CA 1
ATOM 721 C C . GLU A 1 92 ? 9.071 10.968 -3.443 1.00 58.38 92 GLU A C 1
ATOM 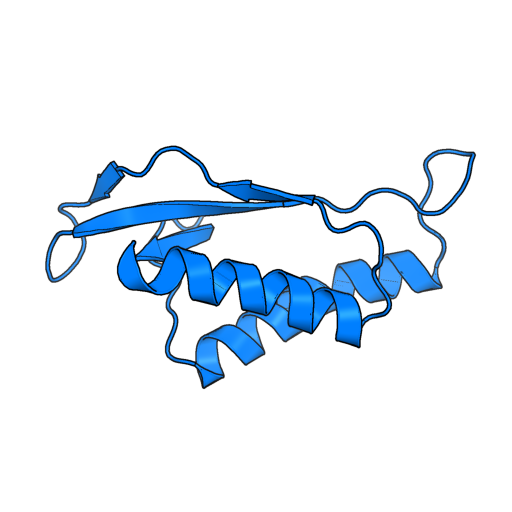723 O O . GLU A 1 92 ? 9.719 11.753 -4.139 1.00 58.38 92 GLU A O 1
ATOM 728 N N . GLU A 1 93 ? 7.873 11.274 -2.939 1.00 43.31 93 GLU A N 1
ATOM 729 C CA . GLU A 1 93 ? 7.419 12.671 -2.853 1.00 43.31 93 GLU A CA 1
ATOM 730 C C . GLU A 1 93 ? 8.369 13.505 -1.987 1.00 43.31 93 GLU A C 1
ATOM 732 O O . GLU A 1 93 ? 8.831 12.983 -0.943 1.00 43.31 93 GLU A O 1
#

Mean predicted aligned error: 3.86 Å

Nearest PDB structures (foldseek):
  4cnz-assembly1_C  TM=4.890E-01  e=5.854E-01  Azospirillum brasilense
  4c3k-assembly2_C  TM=5.689E-01  e=1.101E+00  Synechococcus elongatus
  4pxe-assembly1_B  TM=5.061E-01  e=1.101E+00  Arabidopsis thaliana
  8fmw-assembly1_F  TM=5.638E-01  e=1.713E+00  Borreliella burgdorferi B31
  4pxc-assembly1_B  TM=5.054E-01  e=2.502E+00  Arabidopsis thaliana

Sequence (93 aa):
MGVREEDAYRTLDVFFDVAEANGIKDLNPSHGRPYLDNNLNPPGNVVPLSVHFRPDRPDDTYSPGHLKAVNNFGTQLDARLKQLNIRNVGPEE

Radius of gyration: 14.52 Å; Cα contacts (8 Å, |Δi|>4): 130; chains: 1; bounding box: 40×23×36 Å

Secondary structure (DSSP, 8-state):
-EEEGGGHHHHHHHHHHHHHHTT---EEEEE---EEESSSSS-EEEEEEEEEE--SSTTS---HHHHHHHHHHHHHHHHHHHHTT----SPP-

=== Feature glossary ===
The record interleaves many kinds of information about one protein. Here is each kind framed as the question it answers.

Q: What does the local fold look like, residue by residue?
A: The Foldseek 3Di string encodes local tertiary geometry as a 20-letter alphabet — one character per residue — derived from the relative positions of nearby Cα atoms. Unlike the amino-acid sequence, 3Di is a direct function of the 3D structure, so two proteins with the same fold have similar 3Di strings even at low sequence identity.

Q: Which residues are in helices, strands, or loops?
A: The SS8 string is DSSP's per-residue secondary-structure call. α-helix (H) means an i→i+4 H-bond ladder; β-strand (E) means the residue participates in a β-sheet; 3₁₀ (G) and π (I) are tighter and wider helices; T/S are turns/bends; '-' is loop.

Q: How big and how compact is the whole molecule?
A: Radius of gyration (Rg) is the root-mean-square distance of Cα atoms from their centroid — a single number for overall size and compactness. A globular domain of N residues has Rg ≈ 2.2·N^0.38 Å; an extended or disordered chain has a much larger Rg. The Cα contact count is the number of residue pairs whose Cα atoms are within 8 Å and are more than four positions apart in sequence — a standard proxy for tertiary packing density. The bounding box is the smallest axis-aligned box enclosing all Cα atoms.

Q: Where is each backbone atom in 3D?
A: Structure coordinates are given as an mmCIF _atom_site loop: one row per atom with element, residue name, chain id, sequence number, and x/y/z position in Å. Only the four main-chain atoms per residue are included here; side chains are omitted to keep the record compact.

Q: What is the amino-acid chain?
A: Primary structure: the covalent order of the twenty standard amino acids along the backbone. Two proteins with the same sequence will (almost always) fold to the same structure; two with 30% identity often share a fold but not the details.

Q: What if only a Cα trace is available?
A: Three-state secondary structure (P-SEA) collapses the eight DSSP classes into helix (a), strand (b), and coil (c). P-SEA assigns these from Cα geometry alone — distances and angles — without requiring backbone oxygens, so it works on any Cα trace.

Q: What family and function is it annotated with?
A: Database cross-references. InterPro integrates a dozen domain/family signature databases into unified entries with residue-range hits. GO terms attach function/process/location labels with evidence codes. CATH codes position the fold in a four-level structural taxonomy. Organism is the NCBI-taxonomy species name.

Q: How confident is the AlphaFold model at each residue?
A: pLDDT is the predicted lDDT-Cα score: AlphaFold's confidence that the local environment of each residue (all inter-atomic distances within 15 Å) is correctly placed. It is a per-residue number between 0 and 100, with higher meaning more reliable.

Q: How mobile is each atom in the crystal?
A: B-factor (Debye–Waller factor) reflects atomic displacement in the crystal lattice. It is an experimental observable (units Å²), not a prediction; low values mean the atom is pinned down, high values mean it moves or is heterogeneous across the crystal.

Q: Which residues are buried vs exposed?
A: SASA measures how much of the protein is reachable by solvent. It is computed by rolling a water-sized probe over the atomic surface and summing the exposed area (Å²). Per-residue SASA distinguishes core (buried, low SASA) from surface (exposed, high SASA) residues; total SASA is a whole-molecule size measure.

Q: What do the diagnostic plots show?
A: Plot images: a contact map (which residues are close in 3D, as an N×N binary image), a Ramachandran scatter (backbone torsion angles, revealing secondary-structure composition at a glance), and — for AlphaFold structures — a PAE heatmap (pairwise prediction confidence).

Q: What known structures does this most resemble?
A: The Foldseek neighbor list gives the closest experimentally determined structures i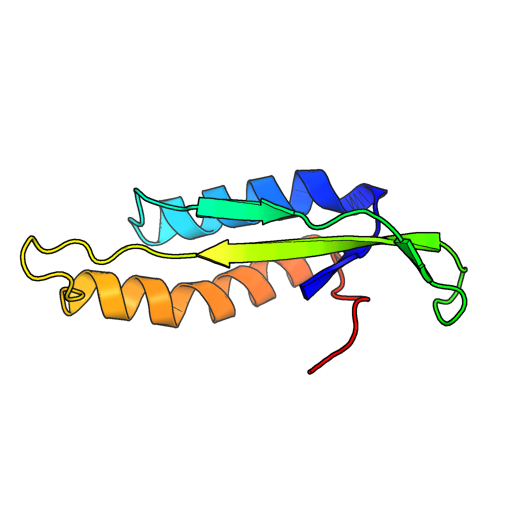n the PDB, ranked by structural alignment. TM-score near 1 means near-identical fold; near 0.3 means only rough topology match. This is how one finds what a novel AlphaFold prediction most resembles in the solved-structure universe.

Q: Are the domains correctly placed relative to each other?
A: Predicted aligned error is AlphaFold's pairwise confidence. Unlike pLDDT (per-residue), PAE is per-residue-pair and captures whether two parts of the structure are correctly placed relative to each other. Units are ångströms of expected positional error.

Q: What do the rendered images show?
A: Structure images are PyMOL renders from six orthogonal camera directions. Cartoon representation draws helices as coils and strands as arrows; sticks 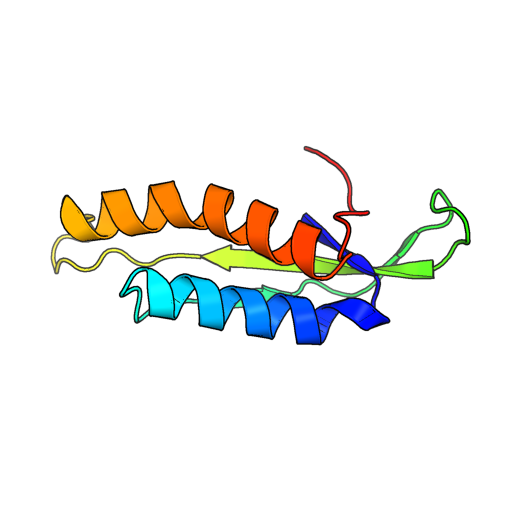shows the backbone as bonds; surface shows the solvent-excluded envelope. Rainbow coloring maps sequence position to hue (blue→red, N→C); chain coloring assigns a distinct color per polypeptide.

Q: What are the backbone torsion angles?
A: φ (phi) and ψ (psi) are the two rotatable backbone dihedrals per residue: φ is the C(i-1)–N–Cα–C torsion, ψ is the N–Cα–C–N(i+1) torsion, both in degrees on (−180°, 180°]. α-helical residues cluster near (−60°, −45°); β-strand residues near (−120°, +130°). A Ramachandran plot is simply a scatter of (φ, ψ) for every residue.